Protein AF-A0A6P0WR33-F1 (afdb_monomer_lite)

Sequence (103 aa):
MLHNSSSMSEYQWKLTIVERNLLLANWRKLMPEAQERILQEAEELMKDLPLADRERLLISLETLQCHTQGGLQQMIQQILSSQLSLMENKLSLYDNRQVLVTS

Radius of gyration: 17.29 Å; chains: 1; bounding box: 43×41×50 Å

Structure (mmCIF, N/CA/C/O backbone):
data_AF-A0A6P0WR33-F1
#
_entry.id   AF-A0A6P0WR33-F1
#
loop_
_atom_site.group_PDB
_atom_site.id
_atom_site.type_symbol
_atom_site.label_atom_id
_atom_site.label_alt_id
_atom_site.label_comp_id
_atom_site.label_asym_id
_atom_site.label_entity_id
_atom_site.label_seq_id
_atom_site.pdbx_PDB_ins_code
_atom_site.Cartn_x
_atom_site.Cartn_y
_atom_site.Cartn_z
_atom_site.occupancy
_atom_site.B_iso_or_equiv
_atom_site.auth_seq_id
_atom_site.auth_comp_id
_atom_site.auth_asym_id
_atom_site.auth_atom_id
_atom_site.pdbx_PDB_model_num
ATOM 1 N N . MET A 1 1 ? 19.986 -4.619 -35.648 1.00 47.78 1 MET A N 1
ATOM 2 C CA . MET A 1 1 ? 19.116 -5.227 -34.621 1.00 47.78 1 MET A CA 1
ATOM 3 C C . MET A 1 1 ? 20.003 -5.868 -33.575 1.00 47.78 1 MET A C 1
ATOM 5 O O . MET A 1 1 ? 20.569 -6.879 -33.936 1.00 47.78 1 MET A O 1
ATOM 9 N N . LEU A 1 2 ? 20.174 -5.311 -32.370 1.00 43.78 2 LEU A N 1
ATOM 10 C CA . LEU A 1 2 ? 20.779 -6.010 -31.221 1.00 43.78 2 LEU A CA 1
ATOM 11 C C . LEU A 1 2 ? 20.442 -5.253 -29.910 1.00 43.78 2 LEU A C 1
ATOM 13 O O . LEU A 1 2 ? 20.728 -4.067 -29.796 1.00 43.78 2 LEU A O 1
ATOM 17 N N . HIS A 1 3 ? 19.821 -5.986 -28.976 1.00 42.81 3 HIS A N 1
ATOM 18 C CA . HIS A 1 3 ? 19.611 -5.760 -27.532 1.00 42.81 3 HIS A CA 1
ATOM 19 C C . HIS A 1 3 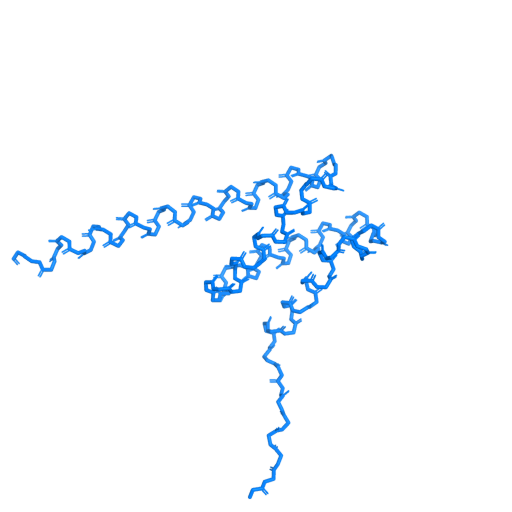? 18.907 -4.484 -27.021 1.00 42.81 3 HIS A C 1
ATOM 21 O O . HIS A 1 3 ? 19.514 -3.630 -26.382 1.00 42.81 3 HIS A O 1
ATOM 27 N N . ASN A 1 4 ? 17.570 -4.471 -27.126 1.00 42.91 4 ASN A N 1
ATOM 28 C CA . ASN A 1 4 ? 16.716 -3.862 -26.097 1.00 42.91 4 ASN A CA 1
ATOM 29 C C . ASN A 1 4 ? 16.747 -4.764 -24.856 1.00 42.91 4 ASN A C 1
ATOM 31 O O . ASN A 1 4 ? 15.897 -5.636 -24.680 1.00 42.91 4 ASN A O 1
ATOM 35 N N . SER A 1 5 ? 17.757 -4.595 -24.009 1.00 50.25 5 SER A N 1
ATOM 36 C CA . SER A 1 5 ? 17.661 -5.049 -22.626 1.00 50.25 5 SER A CA 1
ATOM 37 C C . SER A 1 5 ? 16.635 -4.143 -21.957 1.00 50.25 5 SER A C 1
ATOM 39 O O . SER A 1 5 ? 16.929 -2.981 -21.684 1.00 50.25 5 SER A O 1
ATOM 41 N N . SER A 1 6 ? 15.414 -4.645 -21.784 1.00 54.31 6 SER A N 1
ATOM 42 C CA . SER A 1 6 ? 14.322 -3.979 -21.079 1.00 54.31 6 SER A CA 1
ATOM 43 C C . SER A 1 6 ? 14.753 -3.605 -19.659 1.00 54.31 6 SER A C 1
ATOM 45 O O . SER A 1 6 ? 14.551 -4.365 -18.717 1.00 54.31 6 SER A O 1
ATOM 47 N N . SER A 1 7 ? 15.369 -2.436 -19.494 1.00 58.78 7 SER A N 1
ATOM 48 C CA . SER A 1 7 ? 15.422 -1.762 -18.204 1.00 58.78 7 SER A CA 1
ATOM 49 C C . SER A 1 7 ? 13.977 -1.436 -17.853 1.00 58.78 7 SER A C 1
ATOM 51 O O . SER A 1 7 ? 13.393 -0.539 -18.462 1.00 58.78 7 SER A O 1
ATOM 53 N N . MET A 1 8 ? 13.378 -2.182 -16.921 1.00 64.94 8 MET A N 1
ATOM 54 C CA . MET A 1 8 ? 12.144 -1.730 -16.277 1.00 64.94 8 MET A CA 1
ATOM 55 C C . MET A 1 8 ? 12.375 -0.294 -15.805 1.00 64.94 8 MET A C 1
ATOM 57 O O . MET A 1 8 ? 13.453 0.024 -15.296 1.00 64.94 8 MET A O 1
ATOM 61 N N . SER A 1 9 ? 11.405 0.588 -16.037 1.00 80.81 9 SER A N 1
ATOM 62 C CA . SER A 1 9 ? 11.522 1.956 -15.539 1.00 80.81 9 SER A CA 1
ATOM 63 C C . SER A 1 9 ? 11.651 1.935 -14.012 1.00 80.81 9 SER A C 1
ATOM 65 O O . SER A 1 9 ? 11.190 1.006 -13.343 1.00 80.81 9 SER A O 1
ATOM 67 N N . GLU A 1 10 ? 12.257 2.972 -13.443 1.00 80.00 10 GLU A N 1
ATOM 68 C CA . GLU A 1 10 ? 12.449 3.088 -11.992 1.00 80.00 10 GLU A CA 1
ATOM 69 C C . GLU A 1 10 ? 11.132 2.900 -11.214 1.00 80.00 10 GLU A C 1
ATOM 71 O O . GLU A 1 10 ? 11.089 2.164 -10.226 1.00 80.00 10 GLU A O 1
ATOM 76 N N . TYR A 1 11 ? 10.024 3.456 -11.722 1.00 82.62 11 TYR A N 1
ATOM 77 C CA . TYR A 1 11 ? 8.707 3.285 -11.103 1.00 82.62 11 TYR A CA 1
ATOM 78 C C . TYR A 1 11 ? 8.179 1.845 -11.202 1.00 82.62 11 TYR A C 1
ATOM 80 O O . TYR A 1 11 ? 7.557 1.366 -10.259 1.00 82.62 11 TYR A O 1
ATOM 88 N N . GLN A 1 12 ? 8.435 1.131 -12.306 1.00 86.50 12 GLN A N 1
ATOM 89 C CA . GLN A 1 12 ? 8.002 -0.263 -12.470 1.00 86.50 12 GLN A CA 1
ATOM 90 C C . GLN A 1 12 ? 8.735 -1.181 -11.494 1.00 86.50 12 GLN A C 1
ATOM 92 O O . GLN A 1 12 ? 8.142 -2.105 -10.932 1.00 86.50 12 GLN A O 1
ATOM 97 N N . TRP A 1 13 ? 10.021 -0.917 -11.267 1.00 89.12 13 TRP A N 1
ATOM 98 C CA . TRP A 1 13 ? 10.797 -1.658 -10.285 1.00 89.12 13 TRP A CA 1
ATOM 99 C C . TRP A 1 13 ? 10.304 -1.392 -8.857 1.00 89.12 13 TRP A C 1
ATOM 101 O O . TRP A 1 13 ? 10.044 -2.348 -8.121 1.00 89.12 13 TRP A O 1
ATOM 111 N N . LYS A 1 14 ? 10.092 -0.120 -8.488 1.00 91.50 14 LYS A N 1
ATOM 112 C CA . LYS A 1 14 ? 9.566 0.255 -7.165 1.00 91.50 14 LYS A CA 1
ATOM 113 C C . LYS A 1 14 ? 8.169 -0.339 -6.933 1.00 91.50 14 LYS A C 1
ATOM 115 O O . LYS A 1 14 ? 7.939 -0.947 -5.891 1.00 91.50 14 LYS A O 1
ATOM 120 N N . LEU A 1 15 ? 7.279 -0.282 -7.929 1.00 92.75 15 LEU A N 1
ATOM 121 C CA . LEU A 1 15 ? 5.958 -0.920 -7.873 1.00 92.75 15 LEU A CA 1
ATOM 122 C C . LEU A 1 15 ? 6.062 -2.430 -7.628 1.00 92.75 15 LEU A C 1
ATOM 124 O O . LEU A 1 15 ? 5.412 -2.946 -6.725 1.00 92.75 15 LEU A O 1
ATOM 128 N N . THR A 1 16 ? 6.930 -3.125 -8.367 1.00 92.56 16 THR A N 1
ATOM 129 C CA . THR A 1 16 ? 7.132 -4.576 -8.212 1.00 92.56 16 THR A CA 1
ATOM 130 C C . THR A 1 16 ? 7.588 -4.940 -6.795 1.00 92.56 16 THR A C 1
ATOM 132 O O . THR A 1 16 ? 7.134 -5.932 -6.220 1.00 92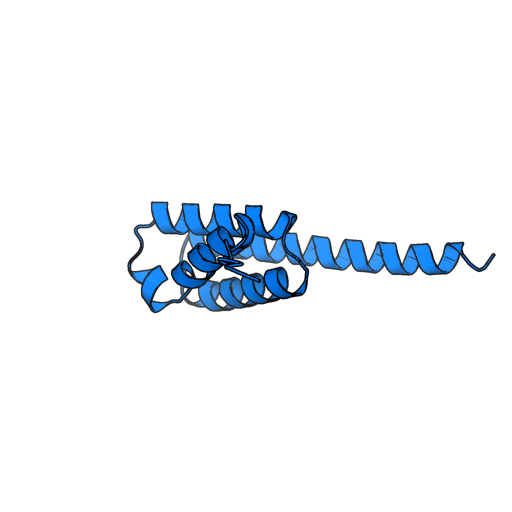.56 16 THR A O 1
ATOM 135 N N . ILE A 1 17 ? 8.496 -4.147 -6.213 1.00 93.06 17 ILE A N 1
ATOM 136 C CA . ILE A 1 17 ? 8.962 -4.353 -4.835 1.00 93.06 17 ILE A CA 1
ATOM 137 C C . ILE A 1 17 ? 7.812 -4.159 -3.847 1.00 93.06 17 ILE A C 1
ATOM 139 O O . ILE A 1 17 ? 7.626 -4.993 -2.957 1.00 93.06 17 ILE A O 1
ATOM 143 N N . VAL A 1 18 ? 7.049 -3.077 -3.995 1.00 95.69 18 VAL A N 1
ATOM 144 C CA . VAL A 1 18 ? 5.928 -2.761 -3.107 1.00 95.69 18 VAL A CA 1
ATOM 145 C C . VAL A 1 18 ? 4.860 -3.851 -3.186 1.00 95.69 18 VAL A C 1
ATOM 147 O O . VAL A 1 18 ? 4.531 -4.444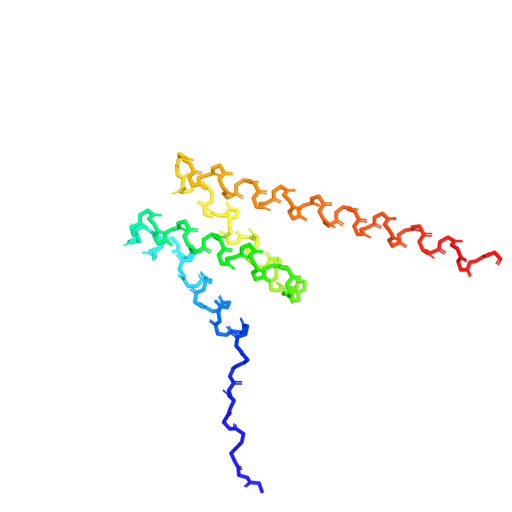 -2.161 1.00 95.69 18 VAL A O 1
ATOM 150 N N . GLU A 1 19 ? 4.393 -4.209 -4.384 1.00 94.00 19 GLU A N 1
ATOM 151 C CA . GLU A 1 19 ? 3.391 -5.266 -4.586 1.00 94.00 19 GLU A CA 1
ATOM 152 C C . GLU A 1 19 ? 3.838 -6.595 -3.965 1.00 94.00 19 GLU A C 1
ATOM 154 O O . GLU A 1 19 ? 3.075 -7.245 -3.247 1.00 94.00 19 GLU A O 1
ATOM 159 N N . ARG A 1 20 ? 5.108 -6.978 -4.155 1.00 94.50 20 ARG A N 1
ATOM 160 C CA . ARG A 1 20 ? 5.665 -8.190 -3.545 1.00 94.50 20 ARG A CA 1
ATOM 161 C C . ARG A 1 20 ? 5.602 -8.145 -2.019 1.00 94.50 20 ARG A C 1
ATOM 163 O O . ARG A 1 20 ? 5.297 -9.169 -1.408 1.00 94.50 20 ARG A O 1
ATOM 170 N N . ASN A 1 21 ? 5.931 -7.016 -1.399 1.00 95.75 21 ASN A N 1
ATOM 171 C CA . ASN A 1 21 ? 5.945 -6.883 0.060 1.00 95.75 21 ASN A CA 1
ATOM 172 C C . ASN A 1 21 ? 4.539 -6.797 0.666 1.00 95.75 21 ASN A C 1
ATOM 174 O O . ASN A 1 21 ? 4.345 -7.247 1.794 1.00 95.75 21 ASN A O 1
ATOM 178 N N . LEU A 1 22 ? 3.558 -6.304 -0.094 1.00 95.81 22 LEU A N 1
ATOM 179 C CA . LEU A 1 22 ? 2.149 -6.289 0.307 1.00 95.81 22 LEU A CA 1
ATOM 180 C C . LEU A 1 22 ? 1.488 -7.676 0.248 1.00 95.81 22 LEU A C 1
ATOM 182 O O . LEU A 1 22 ? 0.442 -7.879 0.865 1.00 95.81 22 LEU A O 1
ATOM 186 N N . LEU A 1 23 ? 2.094 -8.666 -0.423 1.00 93.50 23 LEU A N 1
ATOM 187 C CA . LEU A 1 23 ? 1.632 -10.054 -0.331 1.00 93.50 23 LEU A CA 1
ATOM 188 C C . LEU A 1 23 ? 1.666 -10.525 1.126 1.00 93.50 23 LEU A C 1
ATOM 190 O O . LEU A 1 23 ? 2.712 -10.481 1.774 1.00 93.50 23 LEU A O 1
ATOM 194 N N . LEU A 1 24 ? 0.554 -11.081 1.616 1.00 88.94 24 LEU A N 1
ATOM 195 C CA . LEU A 1 24 ? 0.373 -11.442 3.028 1.00 88.94 24 LEU A CA 1
ATOM 196 C C . LEU A 1 24 ? 1.511 -12.309 3.605 1.00 88.94 24 LEU A C 1
ATOM 198 O O . LEU A 1 24 ? 1.933 -12.120 4.747 1.00 88.94 24 LEU A O 1
ATOM 202 N N . ALA A 1 25 ? 2.025 -13.254 2.812 1.00 90.12 25 ALA A N 1
ATOM 203 C CA . ALA A 1 25 ? 3.118 -14.141 3.212 1.00 90.12 25 ALA A CA 1
ATOM 204 C C . ALA A 1 25 ? 4.453 -13.406 3.438 1.00 90.12 25 ALA A C 1
ATOM 206 O O . ALA A 1 25 ? 5.277 -13.872 4.227 1.00 90.12 25 ALA A O 1
ATOM 207 N N . ASN A 1 26 ? 4.667 -12.285 2.748 1.00 93.88 26 ASN A N 1
ATOM 208 C CA . ASN A 1 26 ? 5.837 -11.427 2.915 1.00 93.88 26 ASN A CA 1
ATOM 209 C C . ASN A 1 26 ? 5.571 -10.372 3.987 1.00 93.88 26 ASN A C 1
ATOM 211 O O . ASN A 1 26 ? 6.392 -10.221 4.886 1.00 93.88 26 ASN A O 1
ATOM 215 N N . TRP A 1 27 ? 4.391 -9.749 3.969 1.00 94.75 27 TRP A N 1
ATOM 216 C CA . TRP A 1 27 ? 3.970 -8.745 4.942 1.00 94.75 27 TRP A CA 1
ATOM 217 C C . TRP A 1 27 ? 4.165 -9.192 6.392 1.00 94.75 27 TRP A C 1
ATOM 219 O O . TRP A 1 27 ? 4.755 -8.472 7.191 1.00 94.75 27 TRP A O 1
ATOM 229 N N . ARG A 1 28 ? 3.744 -10.417 6.731 1.00 92.75 28 ARG A N 1
ATOM 230 C CA . ARG A 1 28 ? 3.877 -10.974 8.092 1.00 92.75 28 ARG A CA 1
ATOM 231 C C . ARG A 1 28 ? 5.322 -11.186 8.552 1.00 92.75 28 ARG A C 1
ATOM 233 O O . ARG A 1 28 ? 5.544 -11.396 9.738 1.00 92.75 28 ARG A O 1
ATOM 240 N N . LYS A 1 29 ? 6.281 -11.205 7.625 1.00 94.06 29 LYS A N 1
ATOM 241 C CA . LYS A 1 29 ? 7.710 -11.391 7.915 1.00 94.06 29 LYS A CA 1
ATOM 242 C C . LYS A 1 29 ? 8.450 -10.065 8.061 1.00 94.06 29 LYS A C 1
ATOM 244 O O . LYS A 1 29 ? 9.614 -10.073 8.449 1.00 94.06 29 LYS A O 1
ATOM 249 N N . LEU A 1 30 ? 7.810 -8.952 7.707 1.00 93.19 30 LEU A N 1
ATOM 250 C CA . LEU A 1 30 ? 8.395 -7.630 7.838 1.00 93.19 30 LEU A CA 1
ATOM 251 C C . LEU A 1 30 ? 8.344 -7.174 9.295 1.00 93.19 30 LEU A C 1
ATOM 253 O O . LEU A 1 30 ? 7.365 -7.403 10.003 1.00 93.19 30 LEU A O 1
ATOM 257 N N . MET A 1 31 ? 9.406 -6.490 9.710 1.00 94.38 31 MET A N 1
ATOM 258 C CA . MET A 1 31 ? 9.398 -5.719 10.948 1.00 94.38 31 MET A CA 1
ATOM 259 C C . MET A 1 31 ? 8.404 -4.550 10.825 1.00 94.38 31 MET A C 1
ATOM 261 O O . MET A 1 31 ? 8.204 -4.063 9.706 1.00 94.38 31 MET A O 1
ATOM 265 N N . PRO A 1 32 ? 7.812 -4.066 11.931 1.00 91.00 32 PRO A N 1
ATOM 266 C CA . PRO A 1 32 ? 6.842 -2.967 11.899 1.00 91.00 32 PRO A CA 1
ATOM 267 C C . PRO A 1 32 ? 7.334 -1.717 11.153 1.00 91.00 32 PRO A C 1
ATOM 269 O O . PRO A 1 32 ? 6.587 -1.119 10.385 1.00 91.00 32 PRO A O 1
ATOM 272 N N . GLU A 1 33 ? 8.609 -1.360 11.294 1.00 94.62 33 GLU A N 1
ATOM 273 C CA . GLU A 1 33 ? 9.214 -0.210 10.615 1.00 94.62 33 GLU A CA 1
ATOM 274 C C . GLU A 1 33 ? 9.281 -0.421 9.097 1.00 94.62 33 GLU A C 1
ATOM 276 O O . GLU A 1 33 ? 9.067 0.504 8.315 1.00 94.62 33 GLU A O 1
ATOM 281 N N . ALA A 1 34 ? 9.553 -1.653 8.659 1.00 95.19 34 ALA A N 1
ATOM 282 C CA . ALA A 1 34 ? 9.553 -1.999 7.242 1.00 95.19 34 ALA A CA 1
ATOM 283 C C . ALA A 1 34 ? 8.126 -2.015 6.672 1.00 95.19 34 ALA A C 1
ATOM 285 O O . ALA A 1 34 ? 7.918 -1.588 5.540 1.00 95.19 34 ALA A O 1
ATOM 286 N N . GLN A 1 35 ? 7.143 -2.458 7.459 1.00 95.81 35 GLN A N 1
ATOM 287 C CA . GLN A 1 35 ? 5.728 -2.377 7.099 1.00 95.81 35 GLN A CA 1
ATOM 288 C C . GLN A 1 35 ? 5.299 -0.923 6.873 1.00 95.81 35 GLN A C 1
ATOM 290 O O . GLN A 1 35 ? 4.735 -0.610 5.828 1.00 95.81 35 GLN A O 1
ATOM 295 N N . GLU A 1 36 ? 5.634 -0.024 7.801 1.00 96.19 36 GLU A N 1
ATOM 296 C CA . GLU A 1 36 ? 5.347 1.408 7.677 1.00 96.19 36 GLU A CA 1
ATOM 297 C C . GLU A 1 36 ? 6.007 2.020 6.433 1.00 96.19 36 GLU A C 1
ATOM 299 O O . GLU A 1 36 ? 5.344 2.702 5.651 1.00 96.19 36 GLU A O 1
ATOM 304 N N . ARG A 1 37 ? 7.291 1.722 6.193 1.00 96.69 37 ARG A N 1
ATOM 305 C CA . ARG A 1 37 ? 8.010 2.192 4.998 1.00 96.69 37 ARG A CA 1
ATOM 306 C C . ARG A 1 37 ? 7.344 1.748 3.701 1.00 96.69 37 ARG A C 1
ATOM 308 O O . ARG A 1 37 ? 7.162 2.571 2.811 1.00 96.69 37 ARG A O 1
ATOM 315 N N . ILE A 1 38 ? 6.936 0.483 3.604 1.00 97.00 38 ILE A N 1
ATOM 316 C CA . ILE A 1 38 ? 6.244 -0.031 2.415 1.00 97.00 38 ILE A CA 1
ATOM 317 C C . ILE A 1 38 ? 4.902 0.683 2.198 1.00 97.00 38 ILE A C 1
ATOM 319 O O . ILE A 1 38 ? 4.556 0.973 1.054 1.00 97.00 38 ILE A O 1
ATOM 323 N N . LEU A 1 39 ? 4.166 1.016 3.264 1.00 97.12 39 LEU A N 1
ATOM 324 C CA . LEU A 1 39 ? 2.924 1.791 3.149 1.00 97.12 39 LEU A CA 1
ATOM 325 C C . LEU A 1 39 ? 3.178 3.227 2.666 1.00 97.12 39 LEU A C 1
ATOM 327 O O . LEU A 1 39 ? 2.461 3.698 1.785 1.00 97.12 39 LEU A O 1
ATOM 331 N N . GLN A 1 40 ? 4.216 3.897 3.179 1.00 96.06 40 GLN A N 1
ATOM 332 C CA . GLN A 1 40 ? 4.626 5.230 2.708 1.00 96.06 40 GLN A CA 1
ATOM 333 C C . GLN A 1 40 ? 5.029 5.199 1.227 1.00 96.06 40 GLN A C 1
ATOM 335 O O . GLN A 1 40 ? 4.611 6.048 0.441 1.00 96.06 40 GLN A O 1
ATOM 340 N N . GLU A 1 41 ? 5.809 4.194 0.824 1.00 95.00 41 GLU A N 1
ATOM 341 C CA . GLU A 1 41 ? 6.225 4.025 -0.569 1.00 95.00 41 GLU A CA 1
ATOM 342 C C . GLU A 1 41 ? 5.042 3.736 -1.498 1.00 95.00 41 GLU A C 1
ATOM 344 O O . GLU A 1 41 ? 5.004 4.262 -2.612 1.00 95.00 41 GLU A O 1
ATOM 349 N N . ALA A 1 42 ? 4.073 2.933 -1.048 1.00 95.19 42 ALA A N 1
ATOM 350 C CA . ALA A 1 42 ? 2.842 2.674 -1.785 1.00 95.19 42 ALA A CA 1
ATOM 351 C C . ALA A 1 42 ? 2.048 3.970 -2.008 1.00 95.19 42 ALA A C 1
ATOM 353 O O . ALA A 1 42 ? 1.633 4.249 -3.132 1.00 95.19 42 ALA A O 1
ATOM 354 N N . GLU A 1 43 ? 1.880 4.788 -0.967 1.00 95.00 43 GLU A N 1
ATOM 355 C CA . GLU A 1 43 ? 1.177 6.069 -1.057 1.00 95.00 43 GLU A CA 1
ATOM 356 C C . GLU A 1 43 ? 1.872 7.058 -2.006 1.00 95.00 43 GLU A C 1
ATOM 358 O O . GLU A 1 43 ? 1.210 7.706 -2.822 1.00 95.00 43 GLU A O 1
ATOM 363 N N . GLU A 1 44 ? 3.202 7.167 -1.943 1.00 93.00 44 GLU A N 1
ATOM 364 C CA . GLU A 1 44 ? 3.964 8.000 -2.877 1.00 93.00 44 GLU A CA 1
ATOM 365 C C . GLU A 1 44 ? 3.801 7.537 -4.320 1.00 93.00 44 GLU A C 1
ATOM 367 O O . GLU A 1 44 ? 3.494 8.354 -5.188 1.00 93.00 44 GLU A O 1
ATOM 372 N N . LEU A 1 45 ? 3.964 6.235 -4.576 1.00 91.94 45 LEU A N 1
ATOM 373 C CA . LEU A 1 45 ? 3.828 5.669 -5.915 1.00 91.94 45 LEU A CA 1
ATOM 374 C C . LEU A 1 45 ? 2.464 5.991 -6.526 1.00 91.94 45 LEU A C 1
ATOM 376 O O . LEU A 1 45 ? 2.383 6.377 -7.692 1.00 91.94 45 LEU A O 1
ATOM 380 N N . MET A 1 46 ? 1.386 5.895 -5.745 1.00 91.19 46 MET A N 1
ATOM 381 C CA . MET A 1 46 ? 0.032 6.169 -6.231 1.00 91.19 46 MET A CA 1
ATOM 382 C C . MET A 1 46 ? -0.155 7.575 -6.806 1.00 91.19 46 MET A C 1
ATOM 384 O O . MET A 1 46 ? -1.113 7.783 -7.546 1.00 91.19 46 MET A O 1
ATOM 388 N N . LYS A 1 47 ? 0.714 8.549 -6.515 1.00 88.94 47 LYS A N 1
ATOM 389 C CA . LYS A 1 47 ? 0.620 9.895 -7.105 1.00 88.94 47 LYS A CA 1
ATOM 390 C C . LYS A 1 47 ? 0.870 9.854 -8.614 1.00 88.94 47 LYS A C 1
ATOM 392 O O . LYS A 1 47 ? 0.069 10.410 -9.371 1.00 88.94 47 LYS A O 1
ATOM 397 N N . ASP A 1 48 ? 1.879 9.089 -9.023 1.00 86.62 48 ASP A N 1
ATOM 398 C CA . ASP A 1 48 ? 2.417 9.070 -10.387 1.00 86.62 48 ASP A CA 1
ATOM 399 C C . ASP A 1 48 ? 2.019 7.818 -11.184 1.00 86.62 48 ASP A C 1
ATOM 401 O O . ASP A 1 48 ? 2.204 7.767 -12.401 1.00 86.62 48 ASP A O 1
ATOM 405 N N . LEU A 1 49 ? 1.438 6.807 -10.525 1.00 87.88 49 LEU A N 1
ATOM 406 C CA . LEU A 1 49 ? 1.012 5.578 -11.192 1.00 87.88 49 LEU A CA 1
ATOM 407 C C . LEU A 1 49 ? -0.148 5.807 -12.179 1.00 87.88 49 LEU A C 1
ATOM 409 O O . LEU A 1 49 ? -1.118 6.515 -11.845 1.00 87.88 49 LEU A O 1
ATOM 413 N N . PRO A 1 50 ? -0.116 5.123 -13.344 1.00 89.50 50 PRO A N 1
ATOM 414 C CA . PRO A 1 50 ? -1.284 4.940 -14.198 1.00 89.50 50 PRO A CA 1
ATOM 415 C C . PRO A 1 50 ? -2.469 4.363 -13.415 1.00 89.50 50 PRO A C 1
ATOM 417 O O . PRO A 1 50 ? -2.290 3.650 -12.426 1.00 89.50 50 PRO A O 1
ATOM 420 N N . LEU A 1 51 ? -3.690 4.638 -13.882 1.00 87.19 51 LEU A N 1
ATOM 421 C CA . LEU A 1 51 ? -4.918 4.247 -13.180 1.00 87.19 51 LEU A CA 1
ATOM 422 C C . LEU A 1 51 ? -4.967 2.743 -12.865 1.00 87.19 51 LEU A C 1
ATOM 424 O O . LEU A 1 51 ? -5.207 2.376 -11.722 1.00 87.19 51 LEU A O 1
ATOM 428 N N . ALA A 1 52 ? -4.654 1.889 -13.843 1.00 88.62 52 ALA A N 1
ATOM 429 C CA . ALA A 1 52 ? -4.721 0.437 -13.675 1.00 88.62 52 ALA A CA 1
ATOM 430 C C . ALA A 1 52 ? -3.757 -0.101 -12.598 1.00 88.62 52 ALA A C 1
ATOM 432 O O . ALA A 1 52 ? -4.112 -0.997 -11.833 1.00 88.62 52 ALA A O 1
ATOM 433 N N . ASP A 1 53 ? -2.537 0.440 -12.513 1.00 91.62 53 ASP A N 1
ATOM 434 C CA . ASP A 1 53 ? -1.565 0.031 -11.490 1.00 91.62 53 ASP A CA 1
ATOM 435 C C . ASP A 1 53 ? -1.957 0.559 -10.106 1.00 91.62 53 ASP A C 1
ATOM 437 O O . ASP A 1 53 ? -1.811 -0.133 -9.100 1.00 91.62 53 ASP A O 1
ATOM 441 N N . ARG A 1 54 ? -2.526 1.768 -10.055 1.00 92.38 54 ARG A N 1
ATOM 442 C CA . ARG A 1 54 ? -3.067 2.355 -8.827 1.00 92.38 54 ARG A CA 1
ATOM 443 C C . ARG A 1 54 ? -4.225 1.528 -8.267 1.00 92.38 54 ARG A C 1
ATOM 445 O O . ARG A 1 54 ? -4.223 1.228 -7.079 1.00 92.38 54 ARG A O 1
ATOM 452 N N . GLU A 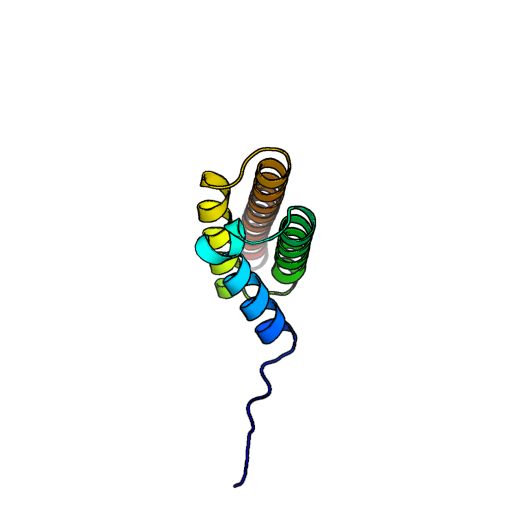1 55 ? -5.178 1.130 -9.108 1.00 91.31 55 GLU A N 1
ATOM 453 C CA . GLU A 1 55 ? -6.307 0.270 -8.721 1.00 91.31 55 GLU A CA 1
ATOM 454 C C . GLU A 1 55 ? -5.826 -1.080 -8.179 1.00 91.31 55 GLU A C 1
ATOM 456 O O . GLU A 1 55 ? -6.288 -1.528 -7.129 1.00 91.31 55 GLU A O 1
ATOM 461 N N . ARG A 1 56 ? -4.833 -1.700 -8.830 1.00 93.06 56 ARG A N 1
ATOM 462 C CA . ARG A 1 56 ? -4.234 -2.955 -8.349 1.00 93.06 56 ARG A CA 1
ATOM 463 C C . ARG A 1 56 ? -3.619 -2.805 -6.957 1.00 93.06 56 ARG A C 1
ATOM 465 O O . ARG A 1 56 ? -3.777 -3.680 -6.099 1.00 93.06 56 ARG A O 1
ATOM 472 N N . LEU A 1 57 ? -2.930 -1.692 -6.723 1.00 94.25 57 LEU A N 1
ATOM 473 C CA . LEU A 1 57 ? -2.304 -1.403 -5.440 1.00 94.25 57 LEU A CA 1
ATOM 474 C C . LEU A 1 57 ? -3.351 -1.122 -4.347 1.00 94.25 57 LEU A C 1
ATOM 476 O O . LEU A 1 57 ? -3.192 -1.591 -3.222 1.00 94.25 57 LEU A O 1
ATOM 480 N N . LEU A 1 58 ? -4.457 -0.449 -4.683 1.00 94.38 58 LEU A N 1
ATOM 481 C CA . LEU A 1 58 ? -5.591 -0.241 -3.774 1.00 94.38 58 LEU A CA 1
ATOM 482 C C . LEU A 1 58 ? -6.237 -1.564 -3.343 1.00 94.38 58 LEU A C 1
ATOM 484 O O . LEU A 1 58 ? -6.412 -1.783 -2.148 1.00 94.38 58 LEU A O 1
ATOM 488 N N . ILE A 1 59 ? -6.498 -2.478 -4.283 1.00 93.25 59 ILE A N 1
ATOM 489 C CA . ILE A 1 59 ? -7.037 -3.820 -3.983 1.00 93.25 59 ILE A CA 1
ATOM 490 C C . ILE A 1 59 ? -6.098 -4.592 -3.045 1.00 93.25 59 ILE A C 1
ATOM 492 O O . ILE A 1 59 ? -6.536 -5.276 -2.113 1.00 93.25 59 ILE A O 1
ATOM 496 N N . SER A 1 60 ? -4.788 -4.471 -3.276 1.00 94.38 60 SER A N 1
ATOM 497 C CA . SER A 1 60 ? -3.776 -5.107 -2.427 1.00 94.38 60 SER A CA 1
ATOM 498 C C . SER A 1 60 ? -3.828 -4.562 -0.996 1.00 94.38 60 SER A C 1
ATOM 500 O O . SER A 1 60 ? -3.800 -5.343 -0.046 1.00 94.38 60 SER A O 1
ATOM 502 N N . LEU A 1 61 ? -3.960 -3.241 -0.830 1.00 95.62 61 LEU A N 1
ATOM 503 C CA . LEU A 1 61 ? -4.083 -2.593 0.479 1.00 95.62 61 LEU A CA 1
ATOM 504 C C . LEU A 1 61 ? -5.398 -2.935 1.191 1.00 95.62 61 LEU A C 1
ATOM 506 O O . LEU A 1 61 ? -5.375 -3.208 2.388 1.00 95.62 61 LEU A O 1
ATOM 510 N N . GLU A 1 62 ? -6.522 -2.974 0.476 1.00 93.88 62 GLU A N 1
ATOM 511 C CA . GLU A 1 62 ? -7.824 -3.369 1.028 1.00 93.88 62 GLU A CA 1
ATOM 512 C C . GLU A 1 62 ? -7.782 -4.805 1.569 1.00 93.88 62 GLU A C 1
ATOM 514 O O . GLU A 1 62 ? -8.158 -5.070 2.712 1.00 93.88 62 GLU A O 1
ATOM 519 N N . THR A 1 63 ? -7.204 -5.726 0.793 1.00 93.00 63 THR A N 1
ATOM 520 C CA . THR A 1 63 ? -6.987 -7.112 1.233 1.00 93.00 63 THR A CA 1
ATOM 521 C C . THR A 1 63 ? -6.090 -7.166 2.474 1.00 93.00 63 THR A C 1
ATOM 523 O O . THR A 1 63 ? -6.344 -7.924 3.413 1.00 93.00 63 THR A O 1
ATOM 526 N N . LEU A 1 64 ? -5.032 -6.352 2.500 1.00 94.06 64 LEU A N 1
ATOM 527 C CA . LEU A 1 64 ? -4.064 -6.319 3.591 1.00 94.06 64 LEU A CA 1
ATOM 528 C C . LEU A 1 64 ? -4.634 -5.726 4.886 1.00 94.06 64 LEU A C 1
ATOM 530 O O . LEU A 1 64 ? -4.231 -6.139 5.979 1.00 94.06 64 LEU A O 1
ATOM 534 N N . GLN A 1 65 ? -5.580 -4.791 4.779 1.00 92.88 65 GLN A N 1
ATOM 535 C CA . GLN A 1 65 ? -6.225 -4.131 5.913 1.00 92.88 65 GLN A CA 1
ATOM 536 C C . GLN A 1 65 ? -6.870 -5.144 6.865 1.00 92.88 65 GLN A C 1
ATOM 538 O O . GLN A 1 65 ? -6.698 -5.045 8.078 1.00 92.88 65 GLN A O 1
ATOM 543 N N . CYS A 1 66 ? -7.539 -6.167 6.324 1.00 89.44 66 CYS A N 1
ATOM 544 C CA . CYS A 1 66 ? -8.184 -7.243 7.088 1.00 89.44 66 CYS A CA 1
ATOM 545 C C . CYS A 1 66 ? -7.197 -8.125 7.872 1.00 89.44 66 CYS A C 1
ATOM 547 O O . CYS A 1 66 ? -7.594 -8.905 8.740 1.00 89.44 66 CYS A O 1
ATOM 549 N N . HIS A 1 67 ? -5.906 -8.029 7.559 1.00 89.75 67 HIS A N 1
ATOM 550 C CA . HIS A 1 67 ? -4.841 -8.835 8.148 1.00 89.75 67 HIS A CA 1
ATOM 551 C C . HIS A 1 67 ? -3.801 -8.011 8.909 1.00 89.75 67 HIS A C 1
ATOM 553 O O . HIS A 1 67 ? -2.801 -8.565 9.369 1.00 89.75 67 HIS A O 1
ATOM 559 N N . THR A 1 68 ? -4.042 -6.710 9.049 1.00 91.00 68 THR A N 1
ATOM 560 C CA . THR A 1 68 ? -3.156 -5.763 9.721 1.00 91.00 68 THR A CA 1
ATOM 561 C C . THR A 1 68 ? -3.901 -5.153 10.900 1.00 91.00 68 THR A C 1
ATOM 563 O O . THR A 1 68 ? -5.099 -4.902 10.819 1.00 91.00 68 THR A O 1
ATOM 566 N N . GLN A 1 69 ? -3.211 -4.951 12.020 1.00 88.19 69 GLN A N 1
ATOM 567 C CA . GLN A 1 69 ? -3.814 -4.473 13.265 1.00 88.19 69 GLN A CA 1
ATOM 568 C C . GLN A 1 69 ? -3.119 -3.203 13.761 1.00 88.19 69 GLN A C 1
ATOM 570 O O . GLN A 1 69 ? -1.981 -2.909 13.392 1.00 88.19 69 GLN A O 1
ATOM 575 N N . GLY A 1 70 ? -3.804 -2.464 14.633 1.00 90.31 70 GLY A N 1
ATOM 576 C CA . GLY A 1 70 ? -3.242 -1.300 15.317 1.00 90.31 70 GLY A CA 1
ATOM 577 C C . GLY A 1 70 ? -2.974 -0.119 14.381 1.00 90.31 70 GLY A C 1
ATOM 578 O O . GLY A 1 70 ? -3.731 0.129 13.443 1.00 90.31 70 GLY A O 1
ATOM 579 N N . GLY A 1 71 ? -1.893 0.622 14.642 1.00 90.88 71 GLY A N 1
ATOM 580 C CA . GLY A 1 71 ? -1.570 1.858 13.915 1.00 90.88 71 GLY A CA 1
ATOM 581 C C . GLY A 1 71 ? -1.388 1.666 12.405 1.00 90.88 71 GLY A C 1
ATOM 582 O O . GLY A 1 71 ? -1.811 2.510 11.621 1.00 90.88 71 GLY A O 1
ATOM 583 N N . LEU A 1 72 ? -0.862 0.517 11.972 1.00 93.38 72 LEU A N 1
ATOM 584 C CA . LEU A 1 72 ? -0.691 0.216 10.547 1.00 93.38 72 LEU A CA 1
ATOM 585 C C . LEU A 1 72 ? -2.031 0.019 9.826 1.00 93.38 72 LEU A C 1
ATOM 587 O O . LEU A 1 72 ? -2.173 0.407 8.671 1.00 93.38 72 LEU A O 1
ATOM 591 N N . GLN A 1 73 ? -3.043 -0.526 10.508 1.00 95.12 73 GLN A N 1
ATOM 592 C CA . GLN A 1 73 ? -4.390 -0.641 9.943 1.00 95.12 73 GLN A CA 1
ATOM 593 C C . GLN A 1 73 ? -5.012 0.741 9.705 1.00 95.12 73 GLN A C 1
ATOM 595 O O . GLN A 1 73 ? -5.642 0.965 8.671 1.00 95.12 73 GLN A O 1
ATOM 600 N N . GLN A 1 74 ? -4.808 1.671 10.645 1.00 94.94 74 GLN A N 1
ATOM 601 C CA . GLN A 1 74 ? -5.263 3.057 10.512 1.00 94.94 74 GLN A CA 1
ATOM 602 C C . GLN A 1 74 ? -4.558 3.759 9.349 1.00 94.94 74 GLN A C 1
ATOM 604 O O . GLN A 1 74 ? -5.210 4.450 8.572 1.00 94.94 74 GLN A O 1
ATOM 609 N N . MET A 1 75 ? -3.254 3.526 9.181 1.00 95.81 75 MET A N 1
ATOM 610 C CA . MET A 1 75 ? -2.491 4.056 8.052 1.00 95.81 75 MET A CA 1
ATOM 611 C C . MET A 1 75 ? -3.024 3.539 6.709 1.00 95.81 75 MET A C 1
ATOM 613 O O . MET A 1 75 ? -3.293 4.332 5.810 1.00 95.81 75 MET A O 1
ATOM 617 N N . ILE A 1 76 ? -3.273 2.229 6.587 1.00 95.56 76 ILE A N 1
ATOM 618 C CA . ILE A 1 76 ? -3.894 1.647 5.385 1.00 95.56 76 ILE A CA 1
ATOM 619 C C . ILE A 1 76 ? -5.257 2.302 5.110 1.00 95.56 76 ILE A C 1
ATOM 621 O O . ILE A 1 76 ? -5.539 2.701 3.980 1.00 95.56 76 ILE A O 1
ATOM 625 N N . GLN A 1 77 ? -6.088 2.476 6.142 1.00 95.44 77 GLN A N 1
ATOM 626 C CA . GLN A 1 77 ? -7.399 3.114 6.009 1.00 95.44 77 GLN A CA 1
ATOM 627 C C . GLN A 1 77 ? -7.304 4.569 5.524 1.00 95.44 77 GLN A C 1
ATOM 629 O O . GLN A 1 77 ? -8.117 4.998 4.701 1.00 95.44 77 GLN A O 1
ATOM 634 N N . GLN A 1 78 ? -6.326 5.330 6.018 1.00 95.56 78 GLN A N 1
ATOM 635 C CA . GLN A 1 78 ? -6.089 6.713 5.599 1.00 95.56 78 GLN A CA 1
ATOM 636 C C . GLN A 1 78 ? -5.676 6.795 4.127 1.00 95.56 78 GLN A C 1
ATOM 638 O O . GLN A 1 78 ? -6.211 7.633 3.396 1.00 95.56 78 GLN A O 1
ATOM 643 N N . ILE A 1 79 ? -4.798 5.893 3.673 1.00 95.06 79 ILE A N 1
ATOM 644 C CA . ILE A 1 79 ? -4.374 5.819 2.268 1.00 95.06 79 ILE A CA 1
ATOM 645 C C . ILE A 1 79 ? -5.585 5.532 1.370 1.00 95.06 79 ILE A C 1
ATOM 647 O O . ILE A 1 79 ? -5.840 6.275 0.421 1.00 95.06 79 ILE A O 1
ATOM 651 N N . LEU A 1 80 ? -6.380 4.508 1.703 1.00 94.44 80 LEU A N 1
ATOM 652 C CA . LEU A 1 80 ? -7.580 4.135 0.942 1.00 94.44 80 LEU A CA 1
ATOM 653 C C . LEU A 1 80 ? -8.591 5.294 0.863 1.00 94.44 80 LEU A C 1
ATOM 655 O O . LEU A 1 80 ? -9.062 5.640 -0.221 1.00 94.44 80 LEU A O 1
ATOM 659 N N . SER A 1 81 ? -8.871 5.950 1.993 1.00 93.12 81 SER A N 1
ATOM 660 C CA . SER A 1 81 ? -9.831 7.065 2.067 1.00 93.12 81 SER A CA 1
ATOM 661 C C . SER A 1 81 ? -9.378 8.284 1.254 1.00 93.12 81 SER A C 1
ATOM 663 O O . SER A 1 81 ? -10.188 8.945 0.596 1.00 93.12 81 SER A O 1
ATOM 665 N N . SER A 1 82 ? -8.073 8.565 1.264 1.00 91.69 82 SER A N 1
ATOM 666 C CA . SER A 1 82 ? -7.481 9.671 0.506 1.00 91.69 82 SER A CA 1
ATOM 667 C C . SER A 1 82 ? -7.587 9.436 -1.001 1.00 91.69 82 SER A C 1
ATOM 669 O O . SER A 1 82 ? -7.909 10.356 -1.754 1.00 91.69 82 SER A O 1
ATOM 671 N N . GLN A 1 83 ? -7.375 8.200 -1.457 1.00 89.44 83 GLN A N 1
ATOM 672 C CA . GLN A 1 83 ? -7.465 7.860 -2.879 1.00 89.44 83 GLN A CA 1
ATOM 673 C C . GLN A 1 83 ? -8.910 7.842 -3.389 1.00 89.44 83 GLN A C 1
ATOM 675 O O . GLN A 1 83 ? -9.155 8.336 -4.488 1.00 89.44 83 GLN A O 1
ATOM 680 N N . LEU A 1 84 ? -9.873 7.378 -2.584 1.00 83.69 84 LEU A N 1
ATOM 681 C CA . LEU A 1 84 ? -11.301 7.469 -2.917 1.00 83.69 84 LEU A CA 1
ATOM 682 C C . LEU A 1 84 ? -11.741 8.925 -3.107 1.00 83.69 84 LEU A C 1
ATOM 684 O O . LEU A 1 84 ? -12.274 9.275 -4.159 1.00 83.69 84 LEU A O 1
ATOM 688 N N . SER A 1 85 ? -11.397 9.798 -2.154 1.00 81.88 85 SER A N 1
ATOM 689 C CA . SER A 1 85 ? -11.670 11.240 -2.252 1.00 81.88 85 SER A CA 1
ATOM 6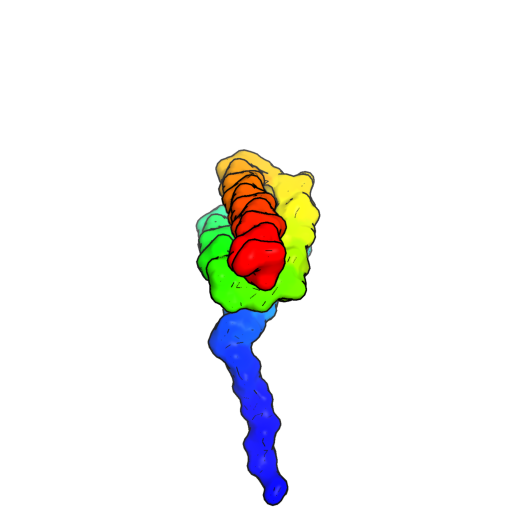90 C C . SER A 1 85 ? -11.065 11.857 -3.522 1.00 81.88 85 SER A C 1
ATOM 692 O O . SER A 1 85 ? -11.669 12.714 -4.168 1.00 81.88 85 SER A O 1
ATOM 694 N N . LEU A 1 86 ? -9.857 11.437 -3.914 1.00 79.69 86 LEU A N 1
ATOM 695 C CA . LEU A 1 86 ? -9.213 11.911 -5.143 1.00 79.69 86 LEU A CA 1
ATOM 696 C C . LEU A 1 86 ? -9.934 11.430 -6.409 1.00 79.69 86 LEU A C 1
ATOM 698 O O . LEU A 1 86 ? -9.997 12.177 -7.387 1.00 79.69 86 LEU A O 1
ATOM 702 N N . MET A 1 87 ? -10.463 10.206 -6.414 1.00 73.00 87 MET A N 1
ATOM 703 C CA . MET A 1 87 ? -11.213 9.662 -7.548 1.00 73.00 87 MET A CA 1
ATOM 704 C C . MET A 1 87 ? -12.569 10.357 -7.708 1.00 73.00 87 MET A C 1
ATOM 706 O O . MET A 1 87 ? -12.884 10.802 -8.811 1.00 73.00 87 MET A O 1
ATOM 710 N N . GLU A 1 88 ? -13.318 10.540 -6.619 1.00 74.06 88 GLU A N 1
ATOM 711 C CA . GLU A 1 88 ? -14.609 11.248 -6.611 1.00 74.06 88 GLU A CA 1
ATOM 712 C C . GLU A 1 88 ? -14.474 12.698 -7.101 1.00 74.06 88 GLU A C 1
ATOM 714 O O . GLU A 1 88 ? -15.246 13.158 -7.945 1.00 74.06 88 GLU A O 1
ATOM 719 N N . ASN A 1 89 ? -13.433 13.406 -6.650 1.00 68.81 89 ASN A N 1
ATOM 720 C CA . ASN A 1 89 ? -13.153 14.770 -7.102 1.00 68.81 89 ASN A CA 1
ATOM 721 C C . ASN A 1 89 ? -12.772 14.838 -8.587 1.00 68.81 89 ASN A C 1
ATOM 723 O O . ASN A 1 89 ? -13.131 15.791 -9.276 1.00 68.81 89 ASN A O 1
ATOM 727 N N . LYS A 1 90 ? -12.054 13.838 -9.115 1.00 61.88 90 LYS A N 1
ATOM 728 C CA . LYS A 1 90 ? -11.745 13.787 -10.551 1.00 61.88 90 LYS A CA 1
ATOM 729 C C . LYS A 1 90 ? -13.005 13.547 -11.377 1.00 61.88 90 LYS A C 1
ATOM 731 O O . LYS A 1 90 ? -13.188 14.244 -12.370 1.00 61.88 90 LYS A O 1
ATOM 736 N N . LEU A 1 91 ? -13.875 12.626 -10.958 1.00 61.47 91 LEU A N 1
ATOM 737 C CA . LEU A 1 91 ? -15.163 12.362 -11.610 1.00 61.47 91 LEU A CA 1
ATOM 738 C C . LEU A 1 91 ? -16.028 13.631 -11.686 1.00 61.47 91 LEU A C 1
ATOM 740 O O . LEU A 1 91 ? -16.469 13.991 -12.776 1.00 61.47 91 LEU A O 1
ATOM 744 N N . SER A 1 92 ? -16.155 14.388 -10.588 1.00 63.16 92 SER A N 1
ATOM 745 C CA . SER A 1 92 ? -16.938 15.636 -10.596 1.00 63.16 92 SER A CA 1
ATOM 746 C C . SER A 1 92 ? -16.343 16.720 -11.512 1.00 63.16 92 SER A C 1
ATOM 748 O O . SER A 1 92 ? -17.076 17.486 -12.139 1.00 63.16 92 SER A O 1
ATOM 750 N N . LEU A 1 93 ? -15.014 16.787 -11.650 1.00 60.56 93 LEU A N 1
ATOM 751 C CA . LEU A 1 93 ? -14.350 17.723 -12.564 1.00 60.56 93 LEU A CA 1
ATOM 752 C C . LEU A 1 93 ? -14.533 17.343 -14.042 1.00 60.56 93 LEU A C 1
ATOM 754 O O . LEU A 1 93 ? -14.621 18.238 -14.888 1.00 60.56 93 LEU A O 1
ATOM 758 N N . TYR A 1 94 ? -14.594 16.048 -14.367 1.00 57.88 94 TYR A N 1
ATOM 759 C CA . TYR A 1 94 ? -14.887 15.589 -15.728 1.00 57.88 94 TYR A CA 1
ATOM 760 C C . TYR A 1 94 ? -16.332 15.898 -16.132 1.00 57.88 94 TYR A C 1
ATOM 762 O O . TYR A 1 94 ? -16.540 16.415 -17.233 1.00 57.88 94 TYR A O 1
ATOM 770 N N . ASP A 1 95 ? -17.296 15.688 -15.234 1.00 59.88 95 ASP A N 1
ATOM 771 C CA . ASP A 1 95 ? -18.704 16.020 -15.486 1.00 59.88 95 ASP A CA 1
ATOM 772 C C . ASP A 1 95 ? -18.897 17.528 -15.717 1.00 59.88 95 ASP A C 1
ATOM 774 O O . ASP A 1 95 ? -19.561 17.939 -16.668 1.00 59.88 95 ASP A O 1
ATOM 778 N N . ASN A 1 96 ? -18.220 18.377 -14.937 1.00 57.28 96 ASN A N 1
ATOM 779 C CA . ASN A 1 96 ? -18.287 19.833 -15.110 1.00 57.28 96 ASN A CA 1
ATOM 780 C C . ASN A 1 96 ? -17.598 20.340 -16.394 1.00 57.28 96 ASN A C 1
ATOM 782 O O . ASN A 1 96 ? -18.008 21.354 -16.961 1.00 57.28 96 ASN A O 1
ATOM 786 N N . ARG A 1 97 ? -16.562 19.649 -16.892 1.00 54.56 97 ARG A N 1
ATOM 787 C CA . ARG A 1 97 ? -15.892 20.014 -18.155 1.00 54.56 97 ARG A CA 1
ATOM 788 C C . ARG A 1 97 ? -16.708 19.660 -19.398 1.00 54.56 97 ARG A C 1
ATOM 790 O O . ARG A 1 97 ? -16.571 20.355 -20.398 1.00 54.56 97 ARG A O 1
ATOM 797 N N . GLN A 1 98 ? -17.552 18.631 -19.349 1.00 51.25 98 GLN A N 1
ATOM 798 C CA . GLN A 1 98 ? -18.428 18.258 -20.471 1.00 51.25 98 GLN A CA 1
ATOM 799 C C . GLN A 1 98 ? -19.540 19.297 -20.705 1.00 51.25 98 GLN A C 1
ATOM 801 O O . GLN A 1 98 ? -19.935 19.538 -21.845 1.00 51.25 98 GLN A O 1
ATOM 806 N N . VAL A 1 99 ? -19.995 19.978 -19.648 1.00 53.47 99 VAL A N 1
ATOM 807 C CA . VAL A 1 99 ? -21.045 21.009 -19.737 1.00 53.47 99 VAL A CA 1
ATOM 808 C C . VAL A 1 99 ? -20.537 22.301 -20.398 1.00 53.47 99 VAL A C 1
ATOM 810 O O . VAL A 1 99 ? -21.287 22.971 -21.100 1.00 53.47 99 VAL A O 1
ATOM 813 N N . LEU A 1 100 ? -19.251 22.634 -20.258 1.00 51.97 100 LEU A N 1
ATOM 814 C CA . LEU A 1 100 ? -18.680 23.890 -20.774 1.00 51.97 100 LEU A CA 1
ATOM 815 C C . LEU A 1 100 ? -18.288 23.866 -22.264 1.00 51.97 100 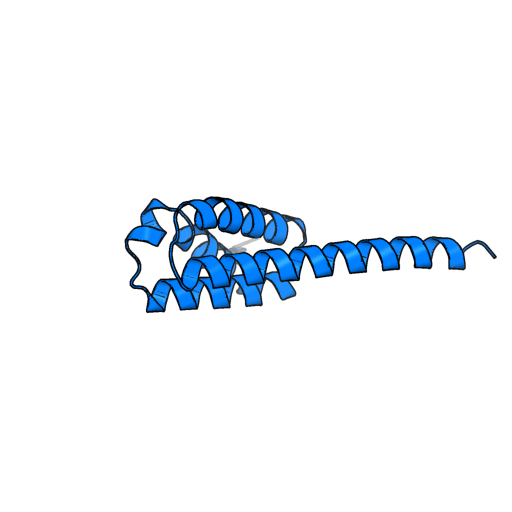LEU A C 1
ATOM 817 O O . LEU A 1 100 ? -17.889 24.899 -22.792 1.00 51.97 100 LEU A O 1
ATOM 821 N N . VAL A 1 101 ? -18.388 22.722 -22.950 1.00 51.56 101 VAL A N 1
ATOM 822 C CA . VAL A 1 101 ? -18.018 22.586 -24.379 1.00 51.56 101 VAL A CA 1
ATOM 823 C C . VAL A 1 101 ? -19.253 22.574 -25.300 1.00 51.56 101 VAL A C 1
ATOM 825 O O . VAL A 1 101 ? -19.125 22.444 -26.513 1.00 51.56 101 VAL A O 1
ATOM 828 N N . THR A 1 102 ? -20.461 22.741 -24.752 1.00 49.59 102 THR A N 1
ATOM 829 C CA . THR A 1 102 ? -21.723 22.717 -25.523 1.00 49.59 102 THR A CA 1
ATOM 830 C C . THR A 1 102 ? -22.554 24.002 -25.427 1.00 49.59 102 THR A C 1
ATOM 832 O O . THR A 1 102 ? -23.750 23.973 -25.706 1.00 49.59 102 THR A O 1
ATOM 835 N N . SER A 1 103 ? -21.947 25.141 -25.071 1.00 43.09 103 SER A N 1
ATOM 836 C CA . SER A 1 103 ? -22.608 26.462 -25.096 1.00 43.09 103 SER A CA 1
ATOM 837 C C . SER A 1 103 ? -21.992 27.402 -26.122 1.00 43.09 103 SER A C 1
ATOM 839 O O . SER A 1 103 ? -20.745 27.427 -26.212 1.00 43.09 103 SER A O 1
#

Foldseek 3Di:
DDDPPPPPPPLRVLLVVLLVCLPPVNVVVDDPVVLVVSLVSLLVSLVPDDPVSNVVSLVSLVVSLVVDDDPSNVSSVVSNVVVVVVVVVVVVVVVVVVVVVPD

Secondary structure (DSSP, 8-state):
---------HHHHHHHHHHHHHSHHHHTTS-HHHHHHHHHHHHHHHHHS-HHHHHHHHHHHHHHHTT--THHHHHHHHHHHHHHHHHHHHHHHHHHHHHTT--

pLDDT: mean 83.28, std 16.42, range [42.81, 97.12]